Protein AF-A0A966PYB5-F1 (afdb_monomer_lite)

Structure (mmCIF, N/CA/C/O backbone):
data_AF-A0A966PYB5-F1
#
_entry.id   AF-A0A966PYB5-F1
#
loop_
_atom_site.group_PDB
_atom_site.id
_atom_site.type_symbol
_atom_site.label_atom_id
_atom_site.label_alt_id
_atom_site.label_comp_id
_atom_site.label_asym_id
_atom_site.label_entity_id
_atom_site.label_seq_id
_atom_site.pdbx_PDB_ins_code
_atom_site.Cartn_x
_atom_site.Cartn_y
_atom_site.Cartn_z
_atom_site.occupancy
_atom_site.B_iso_or_equiv
_atom_site.auth_seq_id
_atom_site.auth_comp_id
_atom_site.auth_asym_id
_atom_site.auth_atom_id
_atom_site.pdbx_PDB_model_num
ATOM 1 N N . MET A 1 1 ? 7.384 16.500 -10.845 1.00 64.94 1 MET A N 1
ATOM 2 C CA . MET A 1 1 ? 7.171 15.465 -11.864 1.00 64.94 1 MET A CA 1
ATOM 3 C C . MET A 1 1 ? 6.037 15.938 -12.746 1.00 64.94 1 MET A C 1
ATOM 5 O O . MET A 1 1 ? 5.046 16.415 -12.201 1.00 64.94 1 MET A O 1
ATOM 9 N N . ASN A 1 2 ? 6.222 15.934 -14.060 1.00 88.25 2 ASN A N 1
ATOM 10 C CA . ASN A 1 2 ? 5.107 16.129 -14.990 1.00 88.25 2 ASN A CA 1
ATOM 11 C C . ASN A 1 2 ? 4.462 14.766 -15.321 1.00 88.25 2 ASN A C 1
ATOM 13 O O . ASN A 1 2 ? 5.039 13.722 -15.016 1.00 88.25 2 ASN A O 1
ATOM 17 N N . ASP A 1 3 ? 3.275 14.774 -15.923 1.00 86.62 3 ASP A N 1
ATOM 18 C CA . ASP A 1 3 ? 2.511 13.544 -16.187 1.00 86.62 3 ASP A CA 1
ATOM 19 C C . ASP A 1 3 ? 3.255 12.569 -17.121 1.00 86.62 3 ASP A C 1
ATOM 21 O O . ASP A 1 3 ? 3.131 11.356 -16.984 1.00 86.62 3 ASP A O 1
ATOM 25 N N . GLU A 1 4 ? 4.073 13.078 -18.046 1.00 90.38 4 GLU A N 1
ATOM 26 C CA . GLU A 1 4 ? 4.841 12.262 -18.996 1.00 90.38 4 GLU A CA 1
ATOM 27 C C . GLU A 1 4 ? 6.000 11.520 -18.308 1.00 90.38 4 GLU A C 1
ATOM 29 O O . GLU A 1 4 ? 6.213 10.332 -18.550 1.00 90.38 4 GLU A O 1
ATOM 34 N N . GLU A 1 5 ? 6.703 12.188 -17.391 1.00 90.56 5 GLU A N 1
ATOM 35 C CA . GLU A 1 5 ? 7.734 11.580 -16.541 1.00 90.56 5 GLU A CA 1
ATOM 36 C C . GLU A 1 5 ? 7.146 10.488 -15.639 1.00 90.56 5 GLU A C 1
ATOM 38 O O . GLU A 1 5 ? 7.744 9.423 -15.496 1.00 90.56 5 GLU A O 1
ATOM 43 N N . ALA A 1 6 ? 5.958 10.730 -15.074 1.00 86.06 6 ALA A N 1
ATOM 44 C CA . ALA A 1 6 ? 5.263 9.763 -14.228 1.00 86.06 6 ALA A CA 1
ATOM 45 C C . ALA A 1 6 ? 4.901 8.489 -15.007 1.00 86.06 6 ALA A C 1
ATOM 47 O O . ALA A 1 6 ? 5.161 7.374 -14.553 1.00 86.06 6 ALA A O 1
ATOM 48 N N . LEU A 1 7 ? 4.350 8.651 -16.215 1.00 88.56 7 LEU A N 1
ATOM 49 C CA . LEU A 1 7 ? 4.001 7.531 -17.089 1.00 88.56 7 LEU A CA 1
ATOM 50 C C . LEU A 1 7 ? 5.236 6.733 -17.519 1.00 88.56 7 LEU A C 1
ATOM 52 O O . LEU A 1 7 ? 5.199 5.503 -17.517 1.00 88.56 7 LEU A O 1
ATOM 56 N N . ALA A 1 8 ? 6.340 7.411 -17.843 1.00 93.31 8 ALA A N 1
ATOM 57 C CA . ALA A 1 8 ? 7.595 6.748 -18.188 1.00 93.31 8 ALA A CA 1
ATOM 58 C C . ALA A 1 8 ? 8.155 5.928 -17.014 1.00 93.31 8 ALA A C 1
ATOM 60 O O . ALA A 1 8 ? 8.642 4.815 -17.216 1.00 93.31 8 ALA A O 1
ATOM 61 N N . GLN A 1 9 ? 8.053 6.447 -15.788 1.00 91.38 9 GLN A N 1
ATOM 62 C CA . GLN A 1 9 ? 8.503 5.741 -14.591 1.00 91.38 9 GLN A CA 1
ATOM 63 C C . GLN A 1 9 ? 7.643 4.501 -14.294 1.00 91.38 9 GLN A C 1
ATOM 65 O O . GLN A 1 9 ? 8.186 3.435 -14.006 1.00 91.38 9 GLN A O 1
ATOM 70 N N . ILE A 1 10 ? 6.316 4.600 -14.427 1.00 90.06 10 ILE A N 1
ATOM 71 C CA . ILE A 1 10 ? 5.412 3.448 -14.273 1.00 90.06 10 ILE A CA 1
ATOM 72 C C . ILE A 1 10 ? 5.721 2.374 -15.322 1.00 90.06 10 ILE A C 1
ATOM 74 O O . ILE A 1 10 ? 5.853 1.198 -14.984 1.00 90.06 10 ILE A O 1
ATOM 78 N N . GLN A 1 11 ? 5.888 2.774 -16.586 1.00 93.19 11 GLN A N 1
ATOM 79 C CA . GLN A 1 11 ? 6.228 1.855 -17.672 1.00 93.19 11 GLN A CA 1
ATOM 80 C C . GLN A 1 11 ? 7.546 1.117 -17.394 1.00 93.19 11 GLN A C 1
ATOM 82 O O . GLN A 1 11 ? 7.614 -0.098 -17.569 1.00 93.19 11 GLN A O 1
ATOM 87 N N . TYR A 1 12 ? 8.563 1.822 -16.894 1.00 95.44 12 TYR A N 1
ATOM 88 C CA . TYR A 1 12 ? 9.825 1.208 -16.484 1.00 95.44 12 TYR A CA 1
ATOM 89 C C . TYR A 1 12 ? 9.629 0.132 -15.403 1.00 95.44 12 TYR A C 1
ATOM 91 O O . TYR A 1 12 ? 10.137 -0.980 -15.546 1.00 95.44 12 TYR A O 1
ATOM 99 N N . TYR A 1 13 ? 8.853 0.417 -14.353 1.00 96.19 13 TYR A N 1
ATOM 100 C CA . TYR A 1 13 ? 8.608 -0.550 -13.278 1.00 96.19 13 TYR A CA 1
ATOM 101 C C . TYR A 1 13 ? 7.812 -1.783 -13.732 1.00 96.19 13 TYR A C 1
ATOM 103 O O . TYR A 1 13 ? 8.037 -2.881 -13.217 1.00 96.19 13 TYR A O 1
ATOM 111 N N . ILE A 1 14 ? 6.932 -1.634 -14.725 1.00 94.75 14 ILE A N 1
ATOM 112 C CA . ILE A 1 14 ? 6.259 -2.767 -15.377 1.00 94.75 14 ILE A CA 1
ATOM 113 C C . ILE A 1 14 ? 7.266 -3.602 -16.183 1.00 94.75 14 ILE A C 1
ATOM 115 O O . ILE A 1 14 ? 7.273 -4.827 -16.083 1.00 94.75 14 ILE A O 1
ATOM 119 N N . GLU A 1 15 ? 8.142 -2.965 -16.963 1.00 95.94 15 GLU A N 1
ATOM 120 C CA . GLU A 1 15 ? 9.109 -3.653 -17.831 1.00 95.94 15 GLU A CA 1
ATOM 121 C C . GLU A 1 15 ? 10.128 -4.497 -17.062 1.00 95.94 15 GLU A C 1
ATOM 123 O O . GLU A 1 15 ? 10.488 -5.587 -17.512 1.00 95.94 15 GLU A O 1
ATOM 128 N N . ILE A 1 16 ? 10.571 -4.023 -15.897 1.00 96.25 16 ILE A N 1
ATOM 129 C CA . ILE A 1 16 ? 11.485 -4.780 -15.029 1.00 96.25 16 ILE A CA 1
ATOM 130 C C . ILE A 1 16 ? 10.758 -5.815 -14.156 1.00 96.25 16 ILE A C 1
ATOM 132 O O . ILE A 1 16 ? 11.408 -6.574 -13.442 1.00 96.25 16 ILE A O 1
ATOM 136 N N . GLY A 1 17 ? 9.421 -5.855 -14.194 1.00 94.88 17 GLY A N 1
ATOM 137 C CA . GLY A 1 17 ? 8.602 -6.802 -13.437 1.00 94.88 17 GLY A CA 1
ATOM 138 C C . GLY A 1 17 ? 8.392 -6.452 -11.961 1.00 94.88 17 GLY A C 1
ATOM 139 O O . GLY A 1 17 ? 7.930 -7.310 -11.208 1.00 94.88 17 GLY A O 1
ATOM 140 N N . ALA A 1 18 ? 8.712 -5.222 -11.547 1.00 96.44 18 ALA A N 1
ATOM 141 C CA . ALA A 1 18 ? 8.417 -4.714 -10.205 1.00 96.44 18 ALA A CA 1
ATOM 142 C C . ALA A 1 18 ? 6.909 -4.464 -10.015 1.00 96.44 18 ALA A C 1
ATOM 144 O O . ALA A 1 18 ? 6.374 -4.671 -8.929 1.00 96.44 18 ALA A O 1
ATOM 145 N N . ILE A 1 19 ? 6.205 -4.080 -11.083 1.00 94.69 19 ILE A N 1
ATOM 146 C CA . ILE A 1 19 ? 4.740 -3.981 -11.126 1.00 94.69 19 ILE A CA 1
ATOM 147 C C . ILE A 1 19 ? 4.196 -5.068 -12.055 1.00 94.69 19 ILE A C 1
ATOM 149 O O . ILE A 1 19 ? 4.705 -5.258 -13.161 1.00 94.69 19 ILE A O 1
ATOM 153 N N . ARG A 1 20 ? 3.130 -5.757 -11.639 1.00 91.50 20 ARG A N 1
ATOM 154 C CA . ARG A 1 20 ? 2.414 -6.741 -12.463 1.00 91.50 20 ARG A CA 1
ATOM 155 C C . ARG A 1 20 ? 0.903 -6.545 -12.393 1.00 91.50 20 ARG A C 1
ATOM 157 O O . ARG A 1 20 ? 0.400 -5.879 -11.498 1.00 91.50 20 A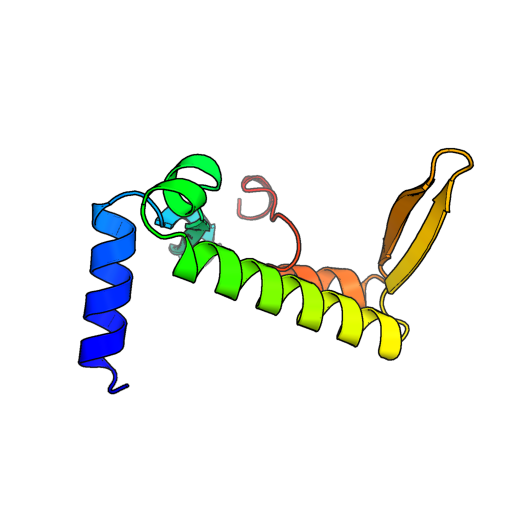RG A O 1
ATOM 164 N N . ILE A 1 21 ? 0.185 -7.127 -13.351 1.00 88.62 21 ILE A N 1
ATOM 165 C CA . ILE A 1 21 ? -1.282 -7.141 -13.354 1.00 88.62 21 ILE A CA 1
ATOM 166 C C . ILE A 1 21 ? -1.750 -8.242 -12.397 1.00 88.62 21 ILE A C 1
ATOM 168 O O . ILE A 1 21 ? -1.421 -9.409 -12.612 1.00 88.62 21 ILE A O 1
ATOM 172 N N . ALA A 1 22 ? -2.509 -7.863 -11.370 1.00 85.31 22 ALA A N 1
ATOM 173 C CA . ALA A 1 22 ? -3.151 -8.776 -10.425 1.00 85.31 22 ALA A CA 1
ATOM 174 C C . ALA A 1 22 ? -4.490 -9.305 -10.965 1.00 85.31 22 ALA A C 1
ATOM 176 O O . ALA A 1 22 ? -4.865 -10.447 -10.713 1.00 85.31 22 ALA A O 1
ATOM 177 N N . GLY A 1 23 ? -5.201 -8.484 -11.744 1.00 85.81 23 GLY A N 1
ATOM 178 C CA . GLY A 1 23 ? -6.516 -8.822 -12.280 1.00 85.81 23 GLY A CA 1
ATOM 179 C C . GLY A 1 23 ? -7.180 -7.651 -12.996 1.00 85.81 23 GLY A C 1
ATOM 180 O O . GLY A 1 23 ? -6.516 -6.687 -13.381 1.00 85.81 23 GLY A O 1
ATOM 181 N N . TYR A 1 24 ? -8.495 -7.749 -13.168 1.00 85.75 24 TYR A N 1
ATOM 182 C CA . TYR A 1 24 ? -9.344 -6.687 -13.700 1.00 85.75 24 TYR A CA 1
ATOM 183 C C . TYR A 1 24 ? -10.529 -6.480 -12.758 1.00 85.75 24 TYR A C 1
ATOM 185 O O . TYR A 1 24 ? -11.043 -7.464 -12.234 1.00 85.75 24 TYR A O 1
ATOM 193 N N . ASN A 1 25 ? -10.949 -5.233 -12.547 1.00 82.38 25 ASN A N 1
ATOM 194 C CA . ASN A 1 25 ? -12.159 -4.930 -11.777 1.00 82.38 25 ASN A CA 1
ATOM 195 C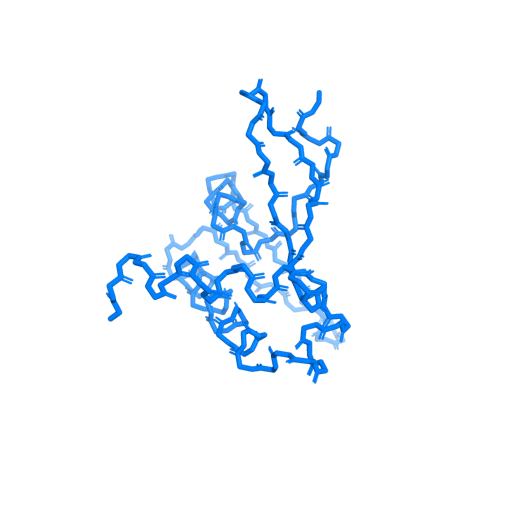 C . ASN A 1 25 ? -13.440 -5.156 -12.613 1.00 82.38 25 ASN A C 1
ATOM 197 O O . ASN A 1 25 ? -13.372 -5.482 -13.802 1.00 82.38 25 ASN A O 1
ATOM 201 N N . GLU A 1 26 ? -14.612 -4.944 -12.002 1.00 83.06 26 GLU A N 1
ATOM 202 C CA . GLU A 1 26 ? -15.927 -5.103 -12.652 1.00 83.06 26 GLU A CA 1
ATOM 203 C C . GLU A 1 26 ? -16.107 -4.224 -13.907 1.00 83.06 26 GLU A C 1
ATOM 205 O O . GLU A 1 26 ? -16.829 -4.598 -14.834 1.00 83.06 26 GLU A O 1
ATOM 210 N N . ASP A 1 27 ? -15.415 -3.084 -13.969 1.00 87.62 27 ASP A N 1
ATOM 211 C CA . ASP A 1 27 ? -15.432 -2.154 -15.103 1.00 87.62 27 ASP A CA 1
ATOM 212 C C . ASP A 1 27 ? -14.451 -2.556 -16.226 1.00 87.62 27 ASP A C 1
ATOM 214 O O . ASP A 1 27 ? -14.425 -1.945 -17.299 1.00 87.62 27 ASP A O 1
ATOM 218 N N . GLY A 1 28 ? -13.659 -3.614 -16.015 1.00 85.94 28 GLY A N 1
ATOM 219 C CA . GLY A 1 28 ? -12.647 -4.099 -16.950 1.00 85.94 28 GLY A CA 1
ATOM 220 C C . GLY A 1 28 ? -11.332 -3.315 -16.909 1.00 85.94 28 GLY A C 1
ATOM 221 O O . GLY A 1 28 ? -10.528 -3.424 -17.839 1.00 85.94 28 GLY A O 1
ATOM 222 N N . GLU A 1 29 ? -11.092 -2.529 -15.860 1.00 85.75 29 GLU A N 1
ATOM 223 C CA . GLU A 1 29 ? -9.837 -1.812 -15.639 1.00 85.75 29 GLU A CA 1
ATOM 224 C C . GLU A 1 29 ? -8.805 -2.724 -14.974 1.00 85.75 29 GLU A C 1
ATOM 226 O O . GLU A 1 29 ? -9.126 -3.507 -14.080 1.00 85.75 29 GLU A O 1
ATOM 231 N N . ALA A 1 30 ? -7.550 -2.637 -15.422 1.00 84.56 30 ALA A N 1
ATOM 232 C CA . ALA A 1 30 ? -6.469 -3.455 -14.886 1.00 84.56 30 ALA A CA 1
ATOM 233 C C . ALA A 1 30 ? -6.100 -3.016 -13.464 1.00 84.56 30 ALA A C 1
ATOM 235 O O . ALA A 1 30 ? -5.844 -1.837 -13.216 1.00 84.56 30 ALA A O 1
ATOM 236 N N . ILE A 1 31 ? -5.997 -3.988 -12.562 1.00 84.25 31 ILE A N 1
ATOM 237 C CA . ILE A 1 31 ? -5.482 -3.797 -11.209 1.00 84.25 31 ILE A CA 1
ATOM 238 C C . ILE A 1 31 ? -4.023 -4.227 -11.195 1.00 84.25 31 ILE A C 1
ATOM 240 O O . ILE A 1 31 ? -3.672 -5.311 -11.670 1.00 84.25 31 ILE A O 1
ATOM 244 N N . PHE A 1 32 ? -3.175 -3.367 -10.644 1.00 86.94 32 PHE A N 1
ATOM 245 C CA . PHE A 1 32 ? -1.740 -3.584 -10.553 1.00 86.94 32 PHE A CA 1
ATOM 246 C C . PHE A 1 32 ? -1.328 -3.908 -9.121 1.00 86.94 32 PHE A C 1
ATOM 248 O O . PHE A 1 32 ? -1.886 -3.365 -8.172 1.00 86.94 32 PHE A O 1
ATOM 255 N N . GLU A 1 33 ? -0.309 -4.745 -8.977 1.00 90.19 33 GLU A N 1
ATOM 256 C CA . GLU A 1 33 ? 0.320 -5.052 -7.696 1.00 90.19 33 GLU A CA 1
ATOM 257 C C . GLU A 1 33 ? 1.845 -5.035 -7.814 1.00 90.19 33 GLU A C 1
ATOM 259 O O . GLU A 1 33 ? 2.409 -5.248 -8.895 1.00 90.19 33 GLU A O 1
ATOM 264 N N . LEU A 1 34 ? 2.517 -4.796 -6.686 1.00 92.75 34 LEU A N 1
ATOM 265 C CA . LEU A 1 34 ? 3.962 -4.949 -6.604 1.00 92.75 34 LEU A CA 1
ATOM 266 C C . LEU A 1 34 ? 4.335 -6.425 -6.515 1.00 92.75 34 LEU A C 1
ATOM 268 O O . LEU A 1 34 ? 3.765 -7.196 -5.746 1.00 92.75 34 LEU A O 1
ATOM 272 N N . ASN A 1 35 ? 5.362 -6.806 -7.262 1.00 94.00 35 ASN A N 1
ATOM 273 C CA . ASN A 1 35 ? 6.018 -8.087 -7.084 1.00 94.00 35 ASN A CA 1
ATOM 274 C C . ASN A 1 35 ? 7.056 -7.957 -5.967 1.00 94.00 35 ASN A C 1
ATOM 276 O O . ASN A 1 35 ? 8.183 -7.563 -6.236 1.00 94.00 35 ASN A O 1
ATOM 280 N N . GLU A 1 36 ? 6.683 -8.274 -4.726 1.00 91.88 36 GLU A N 1
ATOM 281 C CA . GLU A 1 36 ? 7.518 -8.051 -3.534 1.00 91.88 36 GLU A CA 1
ATOM 282 C C . GLU A 1 36 ? 8.991 -8.463 -3.712 1.00 91.88 36 GLU A C 1
ATOM 284 O O . GLU A 1 36 ? 9.888 -7.669 -3.426 1.00 91.88 36 GLU A O 1
ATOM 289 N N . GLU A 1 37 ? 9.252 -9.678 -4.203 1.00 94.31 37 GLU A N 1
ATOM 290 C CA . GLU A 1 37 ? 10.617 -10.186 -4.387 1.00 94.31 37 GLU A CA 1
ATOM 291 C C . GLU A 1 37 ? 11.385 -9.350 -5.421 1.00 94.31 37 GLU A C 1
ATOM 293 O O . GLU A 1 37 ? 12.486 -8.870 -5.149 1.00 94.31 37 GLU A O 1
ATOM 298 N N . THR A 1 38 ? 10.780 -9.112 -6.587 1.00 95.88 38 THR A N 1
ATOM 299 C CA . THR A 1 38 ? 11.416 -8.368 -7.683 1.00 95.88 38 THR A CA 1
ATOM 300 C C . THR A 1 38 ? 11.552 -6.879 -7.378 1.00 95.88 38 THR A C 1
ATOM 302 O O . THR A 1 38 ? 12.572 -6.284 -7.710 1.00 95.88 38 THR A O 1
ATOM 305 N N . THR A 1 39 ? 10.572 -6.263 -6.720 1.00 96.81 39 THR A N 1
ATOM 306 C CA . THR A 1 39 ? 10.613 -4.842 -6.363 1.00 96.81 39 THR A CA 1
ATOM 307 C C . THR A 1 39 ? 11.701 -4.578 -5.332 1.00 96.81 39 THR A C 1
ATOM 309 O O . THR A 1 39 ? 12.482 -3.652 -5.521 1.00 96.81 39 THR A O 1
ATOM 312 N N . LYS A 1 40 ? 11.841 -5.419 -4.297 1.00 96.75 40 LYS A N 1
ATOM 313 C CA . LYS A 1 40 ? 12.933 -5.291 -3.313 1.00 96.75 40 LYS A CA 1
ATOM 314 C C . LYS A 1 40 ? 14.322 -5.363 -3.953 1.00 96.75 40 LYS A C 1
ATOM 316 O O . LYS A 1 40 ? 15.248 -4.724 -3.460 1.00 96.75 40 LYS A O 1
ATOM 321 N N . GLU A 1 41 ? 14.478 -6.143 -5.022 1.00 97.19 41 GLU A N 1
ATOM 322 C CA . GLU A 1 41 ? 15.759 -6.319 -5.711 1.00 97.19 41 GLU A CA 1
ATOM 323 C C . GLU A 1 41 ? 16.031 -5.235 -6.767 1.00 97.19 41 GLU A C 1
ATOM 325 O O . GLU A 1 41 ? 17.123 -4.667 -6.802 1.00 97.19 41 GLU A O 1
ATOM 330 N N . LEU A 1 42 ? 15.059 -4.959 -7.641 1.00 96.81 42 LEU A N 1
ATOM 331 C CA . LEU A 1 42 ? 15.250 -4.151 -8.852 1.00 96.81 42 LEU A CA 1
ATOM 332 C C . LEU A 1 42 ? 14.754 -2.705 -8.730 1.00 96.81 42 LEU A C 1
ATOM 334 O O . LEU A 1 42 ? 15.157 -1.865 -9.534 1.00 96.81 42 LEU A O 1
ATOM 338 N N . ALA A 1 43 ? 13.889 -2.418 -7.757 1.00 96.88 43 ALA A N 1
ATOM 339 C CA . ALA A 1 43 ? 13.330 -1.093 -7.489 1.00 96.88 43 ALA A CA 1
ATOM 340 C C . ALA A 1 43 ? 13.145 -0.863 -5.973 1.00 96.88 43 ALA A C 1
ATOM 342 O O . ALA A 1 43 ? 12.018 -0.642 -5.511 1.00 96.88 43 ALA A O 1
ATOM 343 N N . PRO A 1 44 ? 14.220 -0.955 -5.164 1.00 96.62 44 PRO A N 1
ATOM 344 C CA . PRO A 1 44 ? 14.127 -0.837 -3.710 1.00 96.62 44 PRO A CA 1
ATOM 345 C C . PRO A 1 44 ? 13.512 0.494 -3.262 1.00 96.62 44 PRO A C 1
ATOM 347 O O . PRO A 1 44 ? 12.802 0.526 -2.266 1.00 96.62 44 PRO A O 1
ATOM 350 N N . GLU A 1 45 ? 13.702 1.572 -4.025 1.00 95.62 45 GLU A N 1
ATOM 351 C CA . GLU A 1 45 ? 13.092 2.874 -3.757 1.00 95.62 45 GLU A CA 1
ATOM 352 C C . GLU A 1 45 ? 11.564 2.856 -3.900 1.00 95.62 45 GLU A C 1
ATOM 354 O O . GLU A 1 45 ? 10.857 3.518 -3.141 1.00 95.62 45 GLU A O 1
ATOM 359 N N . LEU A 1 46 ? 11.043 2.071 -4.850 1.00 95.38 46 LEU A N 1
ATOM 360 C CA . LEU A 1 46 ? 9.604 1.878 -5.015 1.00 95.38 46 LEU A CA 1
ATOM 361 C C . LEU A 1 46 ? 9.046 1.051 -3.856 1.00 95.38 46 LEU A C 1
ATOM 363 O O . LEU A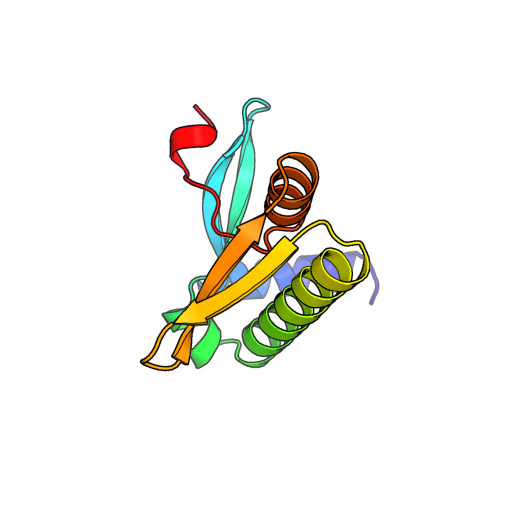 1 46 ? 7.975 1.362 -3.340 1.00 95.38 46 LEU A O 1
ATOM 367 N N . TRP A 1 47 ? 9.779 0.017 -3.436 1.00 95.88 47 TRP A N 1
ATOM 368 C CA . TRP A 1 47 ? 9.398 -0.799 -2.287 1.00 95.88 47 TRP A CA 1
ATOM 369 C C . TRP A 1 47 ? 9.358 0.022 -0.994 1.00 95.88 47 TRP A C 1
ATOM 371 O O . TRP A 1 47 ? 8.365 -0.025 -0.274 1.00 95.88 47 TRP A O 1
ATOM 381 N N . GLU A 1 48 ? 10.409 0.794 -0.714 1.00 96.38 48 GLU A N 1
ATOM 382 C CA . GLU A 1 48 ? 10.483 1.662 0.465 1.00 96.38 48 GLU A CA 1
ATOM 383 C C . GLU A 1 48 ? 9.335 2.673 0.474 1.00 96.38 48 GLU A C 1
ATOM 385 O O . GLU A 1 48 ? 8.600 2.746 1.457 1.00 96.38 48 GLU A O 1
ATOM 390 N N . SER A 1 49 ? 9.097 3.363 -0.646 1.00 94.94 49 SER A N 1
ATOM 391 C CA . SER A 1 49 ? 7.987 4.313 -0.756 1.00 94.94 49 SER A CA 1
ATOM 392 C C . SER A 1 49 ? 6.618 3.654 -0.559 1.00 94.94 49 SER A C 1
ATOM 394 O O . SER A 1 49 ? 5.720 4.276 0.009 1.00 94.94 49 SER A O 1
ATOM 396 N N . HIS A 1 50 ? 6.434 2.416 -1.024 1.00 94.31 50 HIS A N 1
ATOM 397 C CA . HIS A 1 50 ? 5.189 1.682 -0.818 1.00 94.31 50 HIS A CA 1
ATOM 398 C C . HIS A 1 50 ? 4.994 1.286 0.648 1.00 94.31 50 HIS A C 1
ATOM 400 O O . HIS A 1 50 ? 3.901 1.458 1.181 1.00 94.31 50 HIS A O 1
ATOM 406 N N . MET A 1 51 ? 6.048 0.816 1.319 1.00 94.56 51 MET A N 1
ATOM 407 C CA . MET A 1 51 ? 5.993 0.482 2.743 1.00 94.56 51 MET A CA 1
ATOM 408 C C . MET A 1 51 ? 5.717 1.713 3.608 1.00 94.56 51 MET A C 1
ATOM 410 O O . MET A 1 51 ? 4.872 1.644 4.494 1.00 94.56 51 MET A O 1
ATOM 414 N N . GLU A 1 52 ? 6.353 2.850 3.315 1.00 97.25 52 GLU A N 1
ATOM 415 C CA . GLU A 1 52 ? 6.073 4.118 4.002 1.00 97.25 52 GLU A CA 1
ATOM 416 C C . GLU A 1 52 ? 4.603 4.527 3.840 1.00 97.25 52 GLU A C 1
ATOM 418 O O . GLU A 1 52 ? 3.944 4.892 4.812 1.00 97.25 52 GLU A O 1
ATOM 423 N N . TYR A 1 53 ? 4.057 4.395 2.630 1.00 96.06 53 TYR A N 1
ATOM 424 C CA . TYR A 1 53 ? 2.649 4.678 2.365 1.00 96.06 53 TYR A CA 1
ATOM 425 C C . TYR A 1 53 ? 1.692 3.748 3.136 1.00 96.06 53 TYR A C 1
ATOM 427 O O . TYR A 1 53 ? 0.664 4.204 3.654 1.00 96.06 53 TYR A O 1
ATOM 435 N N . ILE A 1 54 ? 2.015 2.451 3.224 1.00 94.88 54 ILE A N 1
ATOM 436 C CA . ILE A 1 54 ? 1.252 1.483 4.025 1.00 94.88 54 ILE A CA 1
ATOM 437 C C . ILE A 1 54 ? 1.292 1.885 5.500 1.00 94.88 54 ILE A C 1
ATOM 439 O O . ILE A 1 54 ? 0.237 1.985 6.129 1.00 94.88 54 ILE A O 1
ATOM 443 N N . ASP A 1 55 ? 2.482 2.155 6.038 1.00 95.31 55 ASP A N 1
ATOM 444 C CA . ASP A 1 55 ? 2.677 2.519 7.441 1.00 95.31 55 ASP A CA 1
ATOM 445 C C . ASP A 1 55 ? 1.891 3.786 7.805 1.00 95.31 55 ASP A C 1
ATOM 447 O O . ASP A 1 55 ? 1.173 3.807 8.808 1.00 95.31 55 ASP A O 1
ATOM 451 N N . GLU A 1 56 ? 1.966 4.829 6.973 1.00 97.62 56 GLU A N 1
ATOM 452 C CA . GLU A 1 56 ? 1.194 6.063 7.155 1.00 97.62 56 GLU A CA 1
ATOM 453 C C . GLU A 1 56 ? -0.314 5.795 7.123 1.00 97.62 56 GLU A C 1
ATOM 455 O O . GLU A 1 56 ? -1.052 6.269 7.991 1.00 97.62 56 GLU A O 1
ATOM 460 N N . THR A 1 57 ? -0.772 4.980 6.170 1.00 96.69 57 THR A N 1
ATOM 461 C CA . THR A 1 57 ? -2.190 4.636 6.033 1.00 96.69 57 THR A CA 1
ATOM 462 C C . THR A 1 57 ? -2.715 3.888 7.255 1.00 96.69 57 THR A C 1
ATOM 464 O O . THR A 1 57 ? -3.760 4.258 7.794 1.00 96.69 57 THR A O 1
ATOM 467 N N . LEU A 1 58 ? -2.005 2.857 7.718 1.00 95.81 58 LEU A N 1
ATOM 468 C CA . LEU A 1 58 ? -2.404 2.078 8.891 1.00 95.81 58 LEU A CA 1
ATOM 469 C C . LEU A 1 58 ? -2.364 2.926 10.166 1.00 95.81 58 LEU A C 1
ATOM 471 O O . LEU A 1 58 ? -3.260 2.826 11.008 1.00 95.81 58 LEU A O 1
ATOM 475 N N . LEU A 1 59 ? -1.365 3.801 10.295 1.00 96.88 59 LEU A N 1
ATOM 476 C CA . LEU A 1 59 ? -1.248 4.710 11.427 1.00 96.88 59 LEU A CA 1
ATOM 477 C C . LEU A 1 59 ? -2.404 5.720 11.472 1.00 96.88 59 LEU A C 1
ATOM 479 O O . LEU A 1 59 ? -2.902 6.031 12.556 1.00 96.88 59 LEU A O 1
ATOM 483 N N . ASP A 1 60 ? -2.834 6.239 10.326 1.00 97.81 60 ASP A N 1
ATOM 484 C CA . ASP A 1 60 ? -3.964 7.164 10.251 1.00 97.81 60 ASP A CA 1
ATOM 485 C C . ASP A 1 60 ? -5.288 6.468 10.573 1.00 97.81 60 ASP A C 1
ATOM 487 O O . ASP A 1 60 ? -6.040 6.959 11.414 1.00 97.81 60 ASP A O 1
ATOM 491 N N . LEU A 1 61 ? -5.516 5.262 10.041 1.00 97.94 61 LEU A N 1
ATOM 492 C CA . LEU A 1 61 ? -6.667 4.441 10.430 1.00 97.94 61 LEU A CA 1
ATOM 493 C C . LEU A 1 61 ? -6.687 4.170 11.939 1.00 97.94 61 LEU A C 1
ATOM 495 O O . LEU A 1 61 ? -7.751 4.179 12.560 1.00 97.94 61 LEU A O 1
ATOM 499 N N . TYR A 1 62 ? -5.521 3.944 12.546 1.00 97.19 62 TYR A N 1
ATOM 500 C CA . TYR A 1 62 ? -5.419 3.705 13.982 1.00 97.19 62 TYR A CA 1
ATOM 501 C C . TYR A 1 62 ? -5.786 4.959 14.785 1.00 97.19 62 TYR A C 1
ATOM 503 O O . TYR A 1 62 ? -6.586 4.891 15.719 1.00 97.19 62 TYR A O 1
ATOM 511 N N . LYS A 1 63 ? -5.247 6.126 14.403 1.00 97.75 63 LYS A N 1
ATOM 512 C CA . LYS A 1 63 ? -5.569 7.415 15.045 1.00 97.75 63 LYS A CA 1
ATOM 513 C C . LYS A 1 63 ? -7.056 7.752 14.948 1.00 97.75 63 LYS A C 1
ATOM 515 O O . LYS A 1 63 ? -7.603 8.324 15.891 1.00 97.75 63 LYS A O 1
ATOM 520 N N . ASP A 1 64 ? -7.690 7.376 13.843 1.00 97.94 64 ASP A N 1
ATOM 521 C CA . ASP A 1 64 ? -9.110 7.613 13.589 1.00 97.94 64 ASP A CA 1
ATOM 522 C C . ASP A 1 64 ? -10.024 6.577 14.275 1.00 97.94 64 ASP A C 1
ATOM 524 O O . ASP A 1 64 ? -11.248 6.693 14.222 1.00 97.94 64 ASP A O 1
ATOM 528 N N . GLY A 1 65 ? -9.454 5.578 14.962 1.00 97.81 65 GLY A N 1
ATOM 529 C CA . GLY A 1 65 ? -10.207 4.518 15.638 1.00 97.81 65 GLY A CA 1
ATOM 530 C C . GLY A 1 65 ? -10.850 3.515 14.675 1.00 97.81 65 GLY A C 1
ATOM 531 O O . GLY A 1 65 ? -11.806 2.831 15.039 1.00 97.81 65 GLY A O 1
ATOM 532 N N . LEU A 1 66 ? -10.346 3.443 13.443 1.00 98.12 66 LEU A N 1
ATOM 533 C CA . LEU A 1 66 ? -10.835 2.565 12.383 1.00 98.12 66 LEU A CA 1
ATOM 534 C C . LEU A 1 66 ? -10.122 1.208 12.355 1.00 98.12 66 LEU A C 1
ATOM 536 O O . LEU A 1 66 ? -10.661 0.265 11.768 1.00 98.12 66 LEU A O 1
ATOM 540 N N . VAL A 1 67 ? -8.966 1.101 13.014 1.00 97.19 67 VAL A N 1
ATOM 541 C CA . VAL A 1 67 ? -8.262 -0.155 13.297 1.00 97.19 67 VAL A CA 1
ATOM 542 C C . VAL A 1 67 ? -7.774 -0.179 14.747 1.00 97.19 67 VAL A C 1
ATOM 544 O O . VAL A 1 67 ? -7.291 0.823 15.270 1.00 97.19 67 VAL A O 1
ATOM 547 N N . GLU A 1 68 ? -7.891 -1.335 15.391 1.00 96.88 68 GLU A N 1
ATOM 548 C CA . GLU A 1 68 ? -7.295 -1.640 16.692 1.00 96.88 68 GLU A CA 1
ATOM 549 C C . GLU A 1 68 ? -6.153 -2.648 16.512 1.00 96.88 68 GLU A C 1
ATOM 551 O O . GLU A 1 68 ? -6.230 -3.538 15.666 1.00 96.88 68 GLU A O 1
ATOM 556 N N . VAL A 1 69 ? -5.080 -2.495 17.291 1.00 94.69 69 VAL A N 1
ATOM 557 C CA . VAL A 1 69 ? -3.889 -3.350 17.222 1.00 94.69 69 VAL A CA 1
ATOM 558 C C . VAL A 1 69 ? -3.741 -4.099 18.540 1.00 94.69 69 VAL A C 1
ATOM 560 O O . VAL A 1 69 ? -3.505 -3.484 19.581 1.00 94.69 69 VAL A O 1
ATOM 563 N N . GLU A 1 70 ? -3.853 -5.423 18.487 1.00 95.62 70 GLU A N 1
ATOM 564 C CA . GLU A 1 70 ? -3.637 -6.323 19.619 1.00 95.62 70 GLU A CA 1
ATOM 565 C C . GLU A 1 70 ? -2.340 -7.114 19.413 1.00 95.62 70 GLU A C 1
ATOM 567 O O . GLU A 1 70 ? -2.035 -7.543 18.301 1.00 95.62 70 GLU A O 1
ATOM 572 N N . TYR A 1 71 ? -1.572 -7.299 20.486 1.00 95.44 71 TYR A N 1
ATOM 573 C CA . TYR A 1 71 ? -0.393 -8.164 20.492 1.00 95.44 71 TYR A CA 1
ATOM 574 C C . TYR A 1 71 ? -0.670 -9.368 21.377 1.00 95.44 71 TYR A C 1
ATOM 576 O O . TYR A 1 71 ? -1.116 -9.206 22.517 1.00 95.44 71 TYR A O 1
ATOM 584 N N . ASP A 1 72 ? -0.372 -10.558 20.871 1.00 93.06 72 ASP A N 1
ATOM 585 C CA . ASP A 1 72 ? -0.456 -11.776 21.665 1.00 93.06 72 ASP A CA 1
ATOM 586 C C . ASP A 1 72 ? 0.749 -11.929 22.622 1.00 93.06 72 ASP A C 1
ATOM 588 O O . ASP A 1 72 ? 1.619 -11.060 22.746 1.00 93.06 72 ASP A O 1
ATOM 592 N N . GLU A 1 73 ? 0.813 -13.060 23.328 1.00 95.25 73 GLU A N 1
ATOM 593 C CA . GLU A 1 73 ? 1.909 -13.364 24.257 1.00 95.25 73 GLU A CA 1
ATOM 594 C C . GLU A 1 73 ? 3.291 -13.505 23.589 1.00 95.25 73 GLU A C 1
ATOM 596 O O . GLU A 1 73 ? 4.312 -13.385 24.272 1.00 95.25 73 GLU A O 1
ATOM 601 N N . ASN A 1 74 ? 3.332 -13.719 22.272 1.00 96.94 74 ASN A N 1
ATOM 602 C CA . ASN A 1 74 ? 4.543 -13.846 21.464 1.00 96.94 74 ASN A CA 1
ATOM 603 C C . ASN A 1 74 ? 4.921 -12.542 20.745 1.00 96.94 74 ASN A C 1
ATOM 605 O O . ASN A 1 74 ? 5.957 -12.510 20.080 1.00 96.94 74 ASN A O 1
ATOM 609 N N . LEU A 1 75 ? 4.147 -11.465 20.940 1.00 92.25 75 LEU A N 1
ATOM 610 C CA . LEU A 1 75 ? 4.235 -10.201 20.198 1.00 92.25 75 LEU A CA 1
ATOM 611 C C . LEU A 1 75 ? 3.827 -10.326 18.725 1.00 92.25 75 LEU A C 1
ATOM 613 O O . LEU A 1 75 ? 4.182 -9.462 17.919 1.00 92.25 75 LEU A O 1
ATOM 617 N N . ASP A 1 76 ? 3.054 -11.355 18.383 1.00 94.00 76 ASP A N 1
ATOM 618 C CA . ASP A 1 76 ? 2.406 -11.438 17.085 1.00 94.00 76 ASP A CA 1
ATOM 619 C C . ASP A 1 76 ? 1.237 -10.451 17.051 1.00 94.00 76 ASP A C 1
ATOM 621 O O . ASP A 1 76 ? 0.425 -10.362 17.979 1.00 94.00 76 ASP A O 1
ATOM 625 N N . VAL A 1 77 ? 1.181 -9.665 15.978 1.00 91.38 77 VAL A N 1
ATOM 626 C CA . VAL A 1 77 ? 0.212 -8.582 15.829 1.00 91.38 77 VAL A CA 1
ATOM 627 C C . VAL A 1 77 ? -1.071 -9.087 15.176 1.00 91.38 77 VAL A C 1
ATOM 629 O O . VAL A 1 77 ? -1.040 -9.741 14.134 1.00 91.38 77 VAL A O 1
ATOM 632 N N . THR A 1 78 ? -2.214 -8.737 15.758 1.00 93.56 78 THR A N 1
ATOM 633 C CA . THR A 1 78 ? -3.531 -8.887 15.135 1.00 93.56 78 THR A CA 1
ATOM 634 C C . THR A 1 78 ? -4.160 -7.510 14.966 1.00 93.56 78 THR A C 1
ATOM 636 O O . THR A 1 78 ? -4.265 -6.736 15.917 1.00 93.56 78 THR A O 1
ATOM 639 N N . MET A 1 79 ? -4.564 -7.189 13.736 1.00 93.44 79 MET A N 1
ATOM 640 C CA . MET A 1 79 ? -5.246 -5.937 13.413 1.00 93.44 79 MET A CA 1
ATOM 641 C C . MET A 1 79 ? -6.749 -6.177 13.287 1.00 93.44 79 MET A C 1
ATOM 643 O O . MET A 1 79 ? -7.198 -7.011 12.499 1.00 93.44 79 MET A O 1
ATOM 647 N N . HIS A 1 80 ? -7.531 -5.414 14.040 1.00 96.44 80 HIS A N 1
ATOM 648 C CA . HIS A 1 80 ? -8.985 -5.472 14.052 1.00 96.44 80 HIS A CA 1
ATOM 649 C C . HIS A 1 80 ? -9.549 -4.221 13.391 1.00 96.44 80 HIS A C 1
ATOM 651 O O . HIS A 1 80 ? -9.678 -3.167 14.012 1.00 96.44 80 HIS A O 1
ATOM 657 N N . PHE A 1 81 ? -9.882 -4.335 12.109 1.00 96.56 81 PHE A N 1
ATOM 658 C CA . PHE A 1 81 ? -10.506 -3.249 11.366 1.00 96.56 81 PHE A CA 1
ATOM 659 C C . PHE A 1 81 ? -12.002 -3.173 11.675 1.00 96.56 81 PHE A C 1
ATOM 661 O O . PHE A 1 81 ? -12.712 -4.181 11.726 1.00 96.56 81 PHE A O 1
ATOM 668 N N . THR A 1 82 ? -12.510 -1.953 11.812 1.00 97.88 82 THR A N 1
ATOM 669 C CA . THR A 1 82 ? -13.939 -1.700 11.602 1.00 97.88 82 THR A CA 1
ATOM 670 C C . THR A 1 82 ? -14.294 -1.993 10.141 1.00 97.88 82 THR A C 1
ATOM 672 O O . THR A 1 82 ? -13.419 -2.005 9.276 1.00 97.88 82 THR A O 1
ATOM 675 N N . LYS A 1 83 ? -15.584 -2.179 9.828 1.00 96.00 83 LYS A N 1
ATOM 676 C CA . LYS A 1 83 ? -16.005 -2.348 8.427 1.00 96.00 83 LYS A CA 1
ATOM 677 C C . LYS A 1 83 ? -15.522 -1.181 7.554 1.00 96.00 83 LYS A C 1
ATOM 679 O O . LYS A 1 83 ? -14.974 -1.408 6.491 1.00 96.00 83 LYS A O 1
ATOM 684 N N . GLU A 1 84 ? -15.704 0.048 8.027 1.00 96.88 84 GLU A N 1
ATOM 685 C CA . GLU A 1 84 ? -15.259 1.257 7.326 1.00 96.88 84 GLU A CA 1
ATOM 686 C C . GLU A 1 84 ? -13.734 1.301 7.159 1.00 96.88 84 GLU A C 1
ATOM 688 O O . GLU A 1 84 ? -13.245 1.545 6.061 1.00 96.88 84 GLU A O 1
ATOM 693 N N . GLY A 1 85 ? -12.980 0.993 8.218 1.00 97.06 85 GLY A N 1
ATOM 694 C CA . GLY A 1 85 ? -11.519 0.946 8.163 1.00 97.06 85 GLY A CA 1
ATOM 695 C C . GLY A 1 85 ? -10.981 -0.091 7.183 1.00 97.06 85 GLY A C 1
ATOM 696 O O . GLY A 1 85 ? -9.994 0.176 6.504 1.00 97.06 85 GLY A O 1
ATOM 697 N N . TYR A 1 86 ? -11.644 -1.246 7.081 1.00 94.94 86 TYR A N 1
ATOM 698 C CA . TYR A 1 86 ? -11.284 -2.292 6.128 1.00 94.94 86 TYR A CA 1
ATOM 699 C C . TYR A 1 86 ? -11.469 -1.825 4.680 1.00 94.94 86 TYR A C 1
ATOM 701 O O . TYR A 1 86 ? -10.542 -1.954 3.885 1.00 94.94 86 TYR A O 1
ATOM 709 N N . GLU A 1 87 ? -12.618 -1.223 4.348 1.00 93.81 87 GLU A N 1
ATOM 710 C CA . GLU A 1 87 ? -12.863 -0.700 2.994 1.00 93.81 87 GLU A CA 1
ATOM 711 C C . GLU A 1 87 ? -11.851 0.394 2.624 1.00 93.81 87 GLU A C 1
ATOM 713 O O . GLU A 1 87 ? -11.274 0.356 1.543 1.00 93.81 87 GLU A O 1
ATOM 718 N N . ILE A 1 88 ? -11.551 1.320 3.544 1.00 94.94 88 ILE A N 1
ATOM 719 C CA . ILE A 1 88 ? -10.554 2.374 3.297 1.00 94.94 88 ILE A CA 1
ATOM 720 C C . ILE A 1 88 ? -9.156 1.774 3.093 1.00 94.94 88 ILE A C 1
ATOM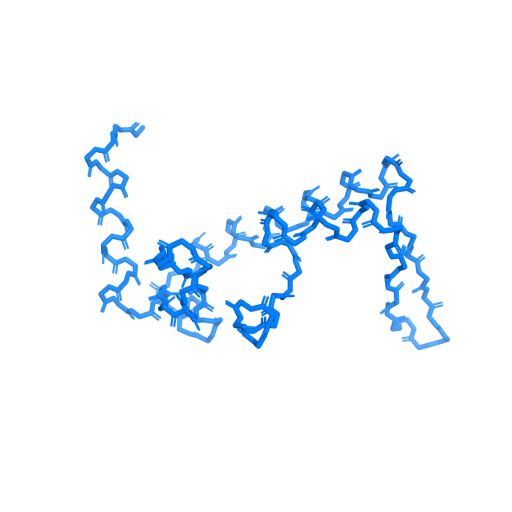 722 O O . ILE A 1 88 ? -8.430 2.198 2.194 1.00 94.94 88 ILE A O 1
ATOM 726 N N . ALA A 1 89 ? -8.757 0.801 3.917 1.00 94.19 89 ALA A N 1
ATOM 727 C CA . ALA A 1 89 ? -7.468 0.127 3.769 1.00 94.19 89 ALA A CA 1
ATOM 728 C C . ALA A 1 89 ? -7.369 -0.601 2.421 1.00 94.19 89 ALA A C 1
ATOM 730 O O . ALA A 1 89 ? -6.322 -0.552 1.774 1.00 94.19 89 ALA A O 1
ATOM 731 N N . LYS A 1 90 ? -8.464 -1.232 1.984 1.00 90.44 90 LYS A N 1
ATOM 732 C CA . LYS A 1 90 ? -8.573 -1.928 0.701 1.00 90.44 90 LYS A CA 1
ATOM 733 C C . LYS A 1 90 ? -8.478 -0.962 -0.481 1.00 90.44 90 LYS A C 1
ATOM 735 O O . LYS A 1 90 ? -7.651 -1.171 -1.362 1.00 90.44 90 LYS A O 1
ATOM 740 N N . GLU A 1 91 ? -9.255 0.122 -0.479 1.00 89.06 91 GLU A N 1
ATOM 741 C CA . GLU A 1 91 ? -9.224 1.159 -1.525 1.00 89.06 91 GLU A CA 1
ATOM 742 C C . GLU A 1 91 ? -7.846 1.816 -1.656 1.00 89.06 91 GLU A C 1
ATOM 744 O O . GLU A 1 91 ? -7.409 2.151 -2.756 1.00 89.06 91 GLU A O 1
ATOM 749 N N . LYS A 1 92 ? -7.142 1.981 -0.532 1.00 91.62 92 LYS A N 1
ATOM 750 C CA . LYS A 1 92 ? -5.775 2.507 -0.505 1.00 91.62 92 LYS A CA 1
ATOM 751 C C . LYS A 1 92 ? -4.715 1.472 -0.892 1.00 91.62 92 LYS A C 1
ATOM 753 O O . LYS A 1 92 ? -3.564 1.844 -1.073 1.00 91.62 92 LYS A O 1
ATOM 758 N N . GLY A 1 93 ? -5.054 0.188 -1.010 1.00 88.62 93 GLY A N 1
ATOM 759 C CA . GLY A 1 93 ? -4.072 -0.878 -1.238 1.00 88.62 93 GLY A CA 1
ATOM 760 C C . GLY A 1 93 ? -3.123 -1.098 -0.053 1.00 88.62 93 GLY A C 1
ATOM 761 O O . GLY A 1 93 ? -2.007 -1.571 -0.240 1.00 88.62 93 GLY A O 1
ATOM 762 N N . ALA A 1 94 ? -3.546 -0.731 1.163 1.00 91.38 94 ALA A N 1
ATOM 763 C CA . ALA A 1 94 ? -2.781 -0.927 2.396 1.00 91.38 94 ALA A CA 1
ATOM 764 C C . ALA A 1 94 ? -2.924 -2.342 2.979 1.00 91.38 94 ALA A C 1
ATOM 766 O O . ALA A 1 94 ? -2.159 -2.740 3.856 1.00 91.38 94 ALA A O 1
ATOM 767 N N . ILE A 1 95 ? -3.908 -3.098 2.494 1.00 89.25 95 ILE A N 1
ATOM 768 C CA . ILE A 1 95 ? -4.078 -4.522 2.771 1.00 89.25 95 ILE A CA 1
ATOM 769 C C . ILE A 1 95 ? -4.198 -5.286 1.449 1.00 89.25 95 ILE A C 1
ATOM 771 O O . ILE A 1 95 ? -4.646 -4.705 0.455 1.00 89.25 95 ILE A O 1
ATOM 775 N N . PRO A 1 96 ? -3.817 -6.575 1.421 1.00 79.25 96 PRO A N 1
ATOM 776 C CA . PRO A 1 96 ? -3.986 -7.401 0.237 1.00 79.25 96 PRO A CA 1
ATOM 777 C C . PRO A 1 96 ? -5.449 -7.432 -0.193 1.00 79.25 96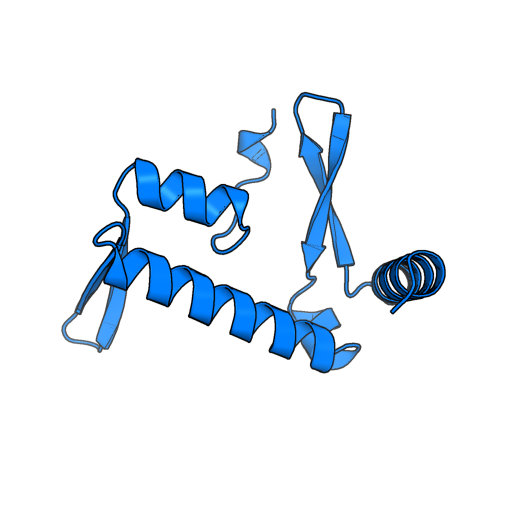 PRO A C 1
ATOM 779 O O . PRO A 1 96 ? -6.340 -7.595 0.643 1.00 79.25 96 PRO A O 1
ATOM 782 N N . VAL A 1 97 ? -5.679 -7.320 -1.498 1.00 74.25 97 VAL A N 1
ATOM 783 C CA . VAL A 1 97 ? -6.990 -7.598 -2.075 1.00 74.25 97 VAL A CA 1
ATOM 784 C C . VAL A 1 97 ? -6.982 -9.018 -2.602 1.00 74.25 97 VAL A C 1
ATOM 786 O O . VAL A 1 97 ? -6.059 -9.397 -3.322 1.00 74.25 97 VAL A O 1
ATOM 789 N N . ASP A 1 98 ? -7.992 -9.800 -2.238 1.00 70.62 98 ASP A N 1
ATOM 790 C CA . ASP A 1 98 ? -8.170 -11.116 -2.833 1.00 70.62 98 ASP A CA 1
ATOM 791 C C . ASP A 1 98 ? -8.571 -10.935 -4.309 1.00 70.62 98 ASP A C 1
ATOM 793 O O . ASP A 1 98 ? -9.580 -10.279 -4.584 1.00 70.62 98 ASP A O 1
ATOM 797 N N . PRO A 1 99 ? -7.805 -11.476 -5.276 1.00 62.56 99 PRO A N 1
ATOM 798 C CA . PRO A 1 99 ? -8.169 -11.412 -6.686 1.00 62.56 99 PRO A CA 1
ATOM 799 C C . PRO A 1 99 ? -9.562 -11.987 -6.972 1.00 62.56 99 PRO A C 1
ATOM 801 O O . PRO A 1 99 ? -10.215 -11.553 -7.919 1.00 62.56 99 PRO A O 1
ATOM 804 N N . ASP A 1 100 ? -10.028 -12.932 -6.150 1.00 65.69 100 ASP A N 1
ATOM 805 C CA . ASP A 1 100 ? -11.346 -13.550 -6.283 1.00 65.69 100 ASP A CA 1
ATOM 806 C C . ASP A 1 100 ? -12.493 -12.594 -5.895 1.00 65.69 100 ASP A C 1
ATOM 808 O O . ASP A 1 100 ? -13.642 -12.843 -6.254 1.00 65.69 100 ASP A O 1
ATOM 812 N N . GLU A 1 101 ? -12.212 -11.476 -5.216 1.00 62.62 101 GLU A N 1
ATOM 813 C CA . GLU A 1 101 ? -13.211 -10.449 -4.879 1.00 62.62 101 GLU A CA 1
ATOM 814 C C . GLU A 1 101 ? -13.537 -9.493 -6.039 1.00 62.62 101 GLU A C 1
ATOM 816 O O . GLU A 1 101 ? -14.399 -8.627 -5.884 1.00 62.62 101 GLU A O 1
ATOM 821 N N . PHE A 1 102 ? -12.872 -9.626 -7.191 1.00 55.06 102 PHE A N 1
ATOM 822 C CA . PHE A 1 102 ? -13.137 -8.809 -8.382 1.00 55.06 102 PHE A CA 1
ATOM 823 C C . PHE A 1 102 ? -14.054 -9.488 -9.423 1.00 55.06 102 PHE A C 1
ATOM 825 O O . PHE A 1 102 ? -14.295 -8.892 -10.476 1.00 55.06 102 PHE A O 1
ATOM 832 N N . PHE A 1 103 ? -14.545 -10.713 -9.163 1.00 42.41 103 PHE A N 1
ATOM 833 C CA . PHE A 1 103 ? -15.289 -11.558 -10.118 1.00 42.41 103 PHE A CA 1
ATOM 834 C C . PHE A 1 103 ? -16.711 -11.939 -9.679 1.00 42.41 103 PHE A C 1
ATOM 836 O O . PHE A 1 103 ? -16.943 -12.178 -8.473 1.00 42.41 103 PHE A O 1
#

Sequence 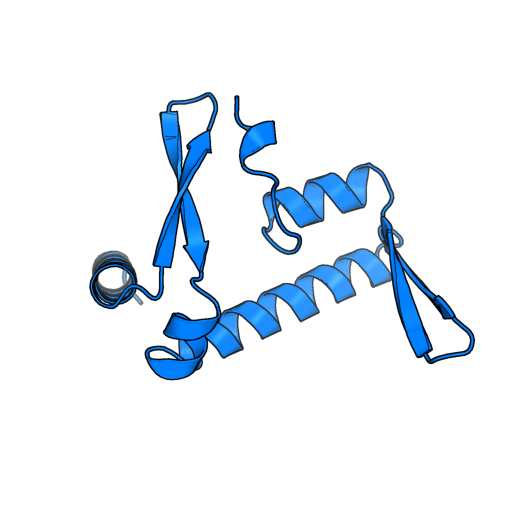(103 aa):
MNDEEALAQIQYYIEIGAIRIAGYNEDGEAIFELNEETTKELAPELWESHMEYIDETLLDLYKDGLVEVEYDENLDVTMHFTKEGYEIAKEKGAIPVDPDEFF

Secondary structure (DSSP, 8-state):
--HHHHHHHHHHHHHTTSEEEEEE-TTSPEEEEE-HHHHHHH-HHHHHHHHHHHHHHHHHHHHTTSEEEEE-TT--EEEEE-HHHHHHHHHTTSSPPPGGGG-

pLDDT: mean 90.77, std 9.59, range [42.41, 98.12]

Foldseek 3Di:
DDPVVVVVVVVVCVVQQQKDFLAAAPVRHTDIDGPQVSCVPPPVVVVVVVVVLLVVLVVVCVVVVQWDWDADPVRDIDIDGDPVSVVSCVVSVSDDDDNVVRD

Radius of gyration: 15.89 Å; chains: 1; bounding box: 32×30×43 Å